Protein AF-A0A6P0XT46-F1 (afdb_monomer_lite)

Sequence (72 aa):
MAKSCDAVLFGAVGDAQYDHLDRHLRPEQAVLGLRKELGLFANLRPAKVFEGMEYLSPLRPEVASKIDMMIV

pLDDT: mean 95.24, std 3.16, range [77.0, 98.44]

Secondary structure (DSSP, 8-state):
-GGGSS---------GGGTTS-GGGSTTHHHHHHHHHTT-----EEEEPPTT-GGGSSS-HHHHTT-EEEE-

Foldseek 3Di:
DCLPDPDDDDDDAFDPVCPPDDPCPGGVVVVVVVCVVNVVPDDKDWDADDPPRLVVDPDDSVVRNPRTDIDD

Structure (mmCIF, N/CA/C/O backbone):
data_AF-A0A6P0XT46-F1
#
_entry.id   AF-A0A6P0XT46-F1
#
loop_
_atom_site.group_PDB
_atom_site.id
_atom_site.type_symbol
_atom_site.label_atom_id
_atom_site.label_alt_id
_atom_site.label_comp_id
_atom_site.label_asym_id
_atom_site.label_entity_id
_atom_site.label_seq_id
_atom_site.pdbx_PDB_ins_code
_atom_site.Cartn_x
_atom_site.Cartn_y
_atom_site.Cartn_z
_atom_site.occupancy
_atom_site.B_iso_or_equiv
_atom_site.auth_seq_id
_atom_site.auth_comp_id
_atom_site.auth_asym_id
_atom_site.auth_atom_id
_atom_site.pdbx_PDB_model_num
ATOM 1 N N . MET A 1 1 ? -20.200 -3.261 11.107 1.00 77.00 1 MET A N 1
ATOM 2 C CA . MET A 1 1 ? -20.046 -4.110 9.908 1.00 77.00 1 MET A CA 1
ATOM 3 C C . MET A 1 1 ? -18.582 -4.454 9.661 1.00 77.00 1 MET A C 1
ATOM 5 O O . MET A 1 1 ? -18.261 -5.616 9.798 1.00 77.00 1 MET A O 1
ATOM 9 N N . ALA A 1 2 ? -17.665 -3.503 9.425 1.00 90.44 2 ALA A N 1
ATOM 10 C CA . ALA A 1 2 ? -16.247 -3.853 9.206 1.00 90.44 2 ALA A CA 1
ATOM 11 C C . ALA A 1 2 ? -15.584 -4.611 10.382 1.00 90.44 2 ALA A C 1
ATOM 13 O O . ALA A 1 2 ? -14.887 -5.589 10.156 1.00 90.44 2 ALA A O 1
ATOM 14 N N . LYS A 1 3 ? -15.858 -4.214 11.637 1.00 92.88 3 LYS A N 1
ATOM 15 C CA . LYS A 1 3 ? -15.309 -4.867 12.849 1.00 92.88 3 LYS A CA 1
ATOM 16 C C . LYS A 1 3 ? -15.714 -6.339 13.034 1.00 92.88 3 LYS A C 1
ATOM 18 O O . LYS A 1 3 ? -15.105 -7.018 13.846 1.00 92.88 3 LYS A O 1
ATOM 23 N N . SER A 1 4 ? -16.760 -6.805 12.353 1.00 96.06 4 SER A N 1
ATOM 24 C CA . SER A 1 4 ? -17.250 -8.186 12.455 1.00 96.06 4 SER A CA 1
ATOM 25 C C . SER A 1 4 ? -16.810 -9.069 11.284 1.00 96.06 4 SER A C 1
ATOM 27 O O . SER A 1 4 ? -17.262 -10.204 11.202 1.00 96.06 4 SER A O 1
ATOM 29 N N . CYS A 1 5 ? -16.000 -8.549 10.358 1.00 96.06 5 CYS A N 1
ATOM 30 C CA . CYS A 1 5 ? -15.486 -9.296 9.213 1.00 96.06 5 CYS A CA 1
ATOM 31 C C . CYS A 1 5 ? -14.052 -9.766 9.477 1.00 96.06 5 CYS A C 1
ATOM 33 O O . CYS A 1 5 ? -13.282 -9.056 10.119 1.00 96.06 5 CYS A O 1
ATOM 35 N N . ASP A 1 6 ? -13.669 -10.900 8.892 1.00 97.12 6 ASP A N 1
ATOM 36 C CA . ASP A 1 6 ? -12.292 -11.408 8.965 1.00 97.12 6 ASP A CA 1
ATOM 37 C C . ASP A 1 6 ? -11.311 -10.592 8.107 1.00 97.12 6 ASP A C 1
ATOM 39 O O . ASP A 1 6 ? -10.128 -10.482 8.422 1.00 97.12 6 ASP A O 1
ATOM 43 N N . ALA A 1 7 ? -11.800 -10.004 7.012 1.00 96.44 7 ALA A N 1
ATOM 44 C CA . ALA A 1 7 ? -11.011 -9.184 6.101 1.00 96.44 7 ALA A CA 1
ATOM 45 C C . ALA A 1 7 ? -11.861 -8.086 5.449 1.00 96.44 7 ALA A C 1
ATOM 47 O O . ALA A 1 7 ? -13.085 -8.195 5.336 1.00 96.44 7 ALA A O 1
ATOM 48 N N . VAL A 1 8 ? -11.191 -7.029 4.984 1.00 94.75 8 VAL A N 1
ATOM 49 C CA . VAL A 1 8 ? -11.807 -5.919 4.250 1.00 94.75 8 VAL A CA 1
ATOM 50 C C . VAL A 1 8 ? -11.072 -5.732 2.927 1.00 94.75 8 VAL A C 1
ATOM 52 O O . VAL A 1 8 ? -9.887 -5.404 2.916 1.00 94.75 8 VAL A O 1
ATOM 55 N N . LEU A 1 9 ? -11.789 -5.892 1.814 1.00 95.94 9 LEU A N 1
ATOM 56 C CA . LEU A 1 9 ? -11.332 -5.447 0.501 1.00 95.94 9 LEU A CA 1
ATOM 57 C C . LEU A 1 9 ? -11.825 -4.016 0.279 1.00 95.94 9 LEU A C 1
ATOM 59 O O . LEU A 1 9 ? -13.029 -3.767 0.233 1.00 95.94 9 LEU A O 1
ATOM 63 N N . PHE A 1 10 ? -10.891 -3.077 0.175 1.00 93.69 10 PHE A N 1
ATOM 64 C CA . PHE A 1 10 ? -11.182 -1.656 0.030 1.00 93.69 10 PHE A CA 1
ATOM 65 C C . PHE A 1 10 ? -10.726 -1.161 -1.346 1.00 93.69 10 PHE A C 1
ATOM 67 O O . PHE A 1 10 ? -9.611 -1.463 -1.762 1.00 93.69 10 PHE A O 1
ATOM 74 N N . GLY A 1 11 ? -11.588 -0.417 -2.043 1.00 94.38 11 GLY A N 1
ATOM 75 C CA . GLY A 1 11 ? -11.285 0.177 -3.347 1.00 94.38 11 GLY A CA 1
ATOM 76 C C . GLY A 1 11 ? -10.543 1.510 -3.218 1.00 94.38 11 GLY A C 1
ATOM 77 O O . GLY A 1 11 ? -9.449 1.582 -2.661 1.00 94.38 11 GLY A O 1
ATOM 78 N N . ALA A 1 12 ? -11.157 2.577 -3.724 1.00 94.19 12 ALA A N 1
ATOM 79 C CA . ALA A 1 12 ? -10.649 3.943 -3.632 1.00 94.19 12 ALA A CA 1
ATOM 80 C C . ALA A 1 12 ? -11.663 4.862 -2.934 1.00 94.19 12 ALA A C 1
ATOM 82 O O . ALA A 1 12 ? -12.853 4.557 -2.866 1.00 94.19 12 ALA A O 1
ATOM 83 N N . VAL A 1 13 ? -11.180 5.991 -2.416 1.00 94.06 13 VAL A N 1
ATOM 84 C CA . VAL A 1 13 ? -12.003 7.070 -1.861 1.00 94.06 13 VAL A CA 1
ATOM 85 C C . VAL A 1 13 ? -11.418 8.418 -2.269 1.00 94.06 13 VAL A C 1
ATOM 87 O O . VAL A 1 13 ? -10.201 8.532 -2.418 1.00 94.06 13 VAL A O 1
ATOM 90 N N . GLY A 1 14 ? -12.289 9.413 -2.400 1.00 92.50 14 GLY A N 1
ATOM 91 C CA . GLY A 1 14 ? -11.956 10.776 -2.802 1.00 92.50 14 GLY A CA 1
ATOM 92 C C . GLY A 1 14 ? -12.650 11.144 -4.108 1.00 92.50 14 GLY A C 1
ATOM 93 O O . GLY A 1 14 ? -12.806 10.302 -4.992 1.00 92.50 14 GLY A O 1
ATOM 94 N N . ASP A 1 15 ? -13.113 12.386 -4.194 1.00 93.31 15 ASP A N 1
ATOM 95 C CA . ASP A 1 15 ? -13.775 12.939 -5.376 1.00 93.31 15 ASP A CA 1
ATOM 96 C C . ASP A 1 15 ? -13.688 14.470 -5.330 1.00 93.31 15 ASP A C 1
ATOM 98 O O . ASP A 1 15 ? -14.021 15.088 -4.314 1.00 93.31 15 ASP A O 1
ATOM 102 N N . ALA A 1 16 ? -13.267 15.070 -6.446 1.00 94.94 16 ALA A N 1
ATOM 103 C CA . ALA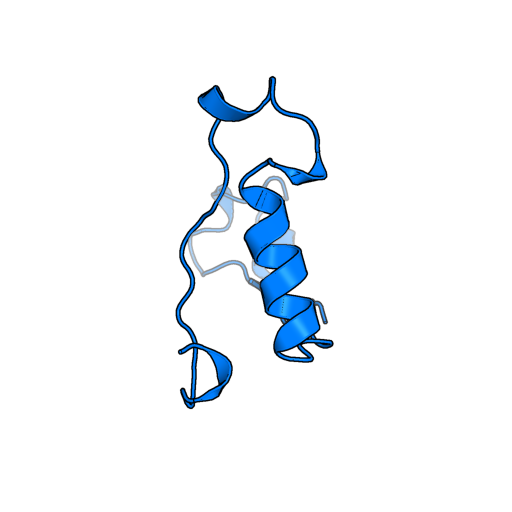 A 1 16 ? -13.070 16.509 -6.585 1.00 94.94 16 ALA A CA 1
ATOM 104 C C . ALA A 1 16 ? -14.336 17.322 -6.267 1.00 94.94 16 ALA A C 1
ATOM 106 O O . ALA A 1 16 ? -14.248 18.466 -5.818 1.00 94.94 16 ALA A O 1
ATOM 107 N N . GLN A 1 17 ? -15.528 16.736 -6.435 1.00 96.31 17 GLN A N 1
ATOM 108 C CA . GLN A 1 17 ? -16.781 17.404 -6.081 1.00 96.31 17 GLN A CA 1
ATOM 109 C C . GLN A 1 17 ? -16.857 17.781 -4.591 1.00 96.31 17 GLN A C 1
ATOM 111 O O . GLN A 1 17 ? -17.577 18.713 -4.245 1.00 96.31 17 GLN A O 1
ATOM 116 N N . TYR A 1 18 ? -16.107 17.110 -3.709 1.00 94.56 18 TYR A N 1
ATOM 117 C CA . TYR A 1 18 ? -16.129 17.325 -2.258 1.00 94.56 18 TYR A CA 1
ATOM 118 C C . TYR A 1 18 ? -14.937 18.135 -1.727 1.00 94.56 18 TYR A C 1
ATOM 120 O O . TYR A 1 18 ? -14.854 18.376 -0.523 1.00 94.56 18 TYR A O 1
ATOM 128 N N . ASP A 1 19 ? -14.041 18.613 -2.594 1.00 94.56 19 ASP A N 1
ATOM 129 C CA . ASP A 1 19 ? -12.840 19.354 -2.177 1.00 94.56 19 ASP A CA 1
ATOM 130 C C . ASP A 1 19 ? -13.153 20.690 -1.490 1.00 94.56 19 ASP A C 1
ATOM 132 O O . ASP A 1 19 ? -12.361 21.187 -0.684 1.00 94.56 19 ASP A O 1
ATOM 136 N N . HIS A 1 20 ? -14.325 21.258 -1.778 1.00 96.06 20 HIS A N 1
ATOM 137 C CA . HIS A 1 20 ? -14.816 22.487 -1.160 1.00 96.06 20 HIS A CA 1
ATOM 138 C C . HIS A 1 20 ? -15.311 22.287 0.281 1.00 96.06 20 HIS A C 1
ATOM 140 O O . HIS A 1 20 ? -15.501 23.270 0.995 1.00 96.06 20 HIS A O 1
ATOM 146 N N . LEU A 1 21 ? -15.528 21.041 0.717 1.00 96.19 21 LEU A N 1
ATOM 147 C CA . LEU A 1 21 ? -15.978 20.748 2.072 1.00 96.19 21 LEU A CA 1
ATOM 148 C C . LEU A 1 21 ? -14.850 20.949 3.087 1.00 96.19 21 LEU A C 1
ATOM 150 O O . LEU A 1 21 ? -13.657 20.752 2.804 1.00 96.19 21 LEU A O 1
ATOM 154 N N . ASP A 1 22 ? -15.251 21.256 4.320 1.00 95.69 22 ASP A N 1
ATOM 155 C CA . ASP A 1 22 ? -14.352 21.223 5.465 1.00 95.69 22 ASP A CA 1
ATOM 156 C C . ASP A 1 22 ? -13.690 19.852 5.589 1.00 95.69 22 ASP A C 1
ATOM 158 O O . ASP A 1 22 ? -14.313 18.812 5.375 1.00 95.69 22 ASP A O 1
ATOM 162 N N . ARG A 1 23 ? -12.418 19.837 6.003 1.00 90.00 23 ARG A N 1
ATOM 163 C CA . ARG A 1 23 ? -11.581 18.627 6.020 1.00 90.00 23 ARG A CA 1
ATOM 164 C C . ARG A 1 23 ? -12.243 17.424 6.697 1.00 90.00 23 ARG A C 1
ATOM 166 O O . ARG A 1 23 ? -12.063 16.312 6.223 1.00 90.00 23 ARG A O 1
ATOM 173 N N . HIS A 1 24 ? -12.979 17.639 7.788 1.00 91.38 24 HIS A N 1
ATOM 174 C CA . HIS A 1 24 ? -13.628 16.575 8.561 1.00 91.38 24 HIS A CA 1
ATOM 175 C C . HIS A 1 24 ? -14.852 15.953 7.862 1.00 91.38 24 HIS A C 1
ATOM 177 O O . HIS A 1 24 ? -15.276 14.866 8.245 1.00 91.38 24 HIS A O 1
ATOM 183 N N . LEU A 1 25 ? -15.391 16.624 6.842 1.00 92.38 25 LEU A N 1
ATOM 184 C CA . LEU A 1 25 ? -16.521 16.171 6.029 1.00 92.38 25 LEU A CA 1
ATOM 185 C C . LEU A 1 25 ? -16.077 15.518 4.716 1.00 92.38 25 LEU A C 1
ATOM 187 O O . LEU A 1 25 ? -16.910 14.968 3.999 1.00 92.38 25 LEU A O 1
ATOM 191 N N . ARG A 1 26 ? -14.782 15.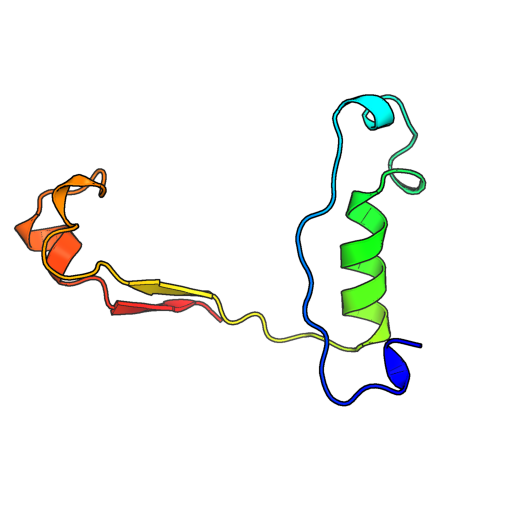579 4.378 1.00 94.69 26 ARG A N 1
ATOM 192 C CA . ARG A 1 26 ? -14.291 15.027 3.114 1.00 94.69 26 ARG A CA 1
ATOM 193 C C . ARG A 1 26 ? -14.228 13.494 3.146 1.00 94.69 26 ARG A C 1
ATOM 195 O O . ARG A 1 26 ? -13.862 12.927 4.185 1.00 94.69 26 ARG A O 1
ATOM 202 N N . PRO A 1 27 ? -14.508 12.807 2.023 1.00 92.88 27 PRO A N 1
ATOM 203 C CA . PRO A 1 27 ? -14.537 11.346 1.969 1.00 92.88 27 PRO A CA 1
ATOM 204 C C . PRO A 1 27 ? -13.243 10.661 2.429 1.00 92.88 27 PRO A C 1
ATOM 206 O O . PRO A 1 27 ? -13.292 9.585 3.021 1.00 92.88 27 PRO A O 1
ATOM 209 N N . GLU A 1 28 ? -12.073 11.268 2.222 1.00 91.62 28 GLU A N 1
ATOM 210 C CA . GLU A 1 28 ? -10.773 10.684 2.576 1.00 91.62 28 GLU A CA 1
ATOM 211 C C . GLU A 1 28 ? -10.617 10.487 4.092 1.00 91.62 28 GLU A C 1
ATOM 213 O O . GLU A 1 28 ? -9.831 9.642 4.534 1.00 91.62 28 GLU A O 1
ATOM 218 N N .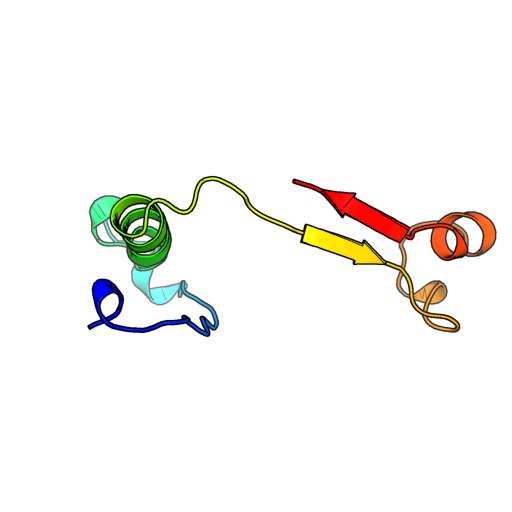 GLN A 1 29 ? -11.402 11.206 4.908 1.00 91.50 29 GLN A N 1
ATOM 219 C CA . GLN A 1 29 ? -11.456 10.971 6.353 1.00 91.50 29 GLN A CA 1
ATOM 220 C C . GLN A 1 29 ? -11.975 9.576 6.698 1.00 91.50 29 GLN A C 1
ATOM 222 O O . GLN A 1 29 ? -11.565 9.016 7.717 1.00 91.50 29 GLN A O 1
ATOM 227 N N . ALA A 1 30 ? -12.807 8.973 5.844 1.00 87.75 30 ALA A N 1
ATOM 228 C CA . ALA A 1 30 ? -13.339 7.636 6.070 1.00 87.75 30 ALA A CA 1
ATOM 229 C C . ALA A 1 30 ? -12.223 6.584 6.166 1.00 87.75 30 ALA A C 1
ATOM 231 O O . ALA A 1 30 ? -12.281 5.715 7.033 1.00 87.75 30 ALA A O 1
ATOM 232 N N . VAL A 1 31 ? -11.165 6.683 5.348 1.00 92.88 31 VAL A N 1
ATOM 233 C CA . VAL A 1 31 ? -10.031 5.739 5.397 1.00 92.88 31 VAL A CA 1
ATOM 234 C C . VAL A 1 31 ? -9.210 5.909 6.669 1.00 92.88 31 VAL A C 1
ATOM 236 O O . VAL A 1 31 ? -8.793 4.915 7.265 1.00 92.88 31 VAL A O 1
ATOM 239 N N . LEU A 1 32 ? -8.989 7.148 7.111 1.00 91.94 32 LEU A N 1
ATOM 240 C CA . LEU A 1 32 ? -8.268 7.414 8.358 1.00 91.94 32 LEU A CA 1
ATOM 241 C C . LEU A 1 32 ? -9.054 6.898 9.569 1.00 91.94 32 LEU A C 1
ATOM 243 O O . LEU A 1 32 ? -8.483 6.227 10.429 1.00 91.94 32 LEU A O 1
ATOM 247 N N . GLY A 1 33 ? -10.366 7.149 9.596 1.00 91.88 33 GLY A N 1
ATOM 248 C CA . GLY A 1 33 ? -11.273 6.621 10.612 1.00 91.88 33 GLY A CA 1
ATOM 249 C C . GLY A 1 33 ? -11.291 5.094 10.625 1.00 91.88 33 GLY A C 1
ATOM 250 O O . GLY A 1 33 ? -11.089 4.492 11.674 1.00 91.88 33 GLY A O 1
ATOM 251 N N . LEU A 1 34 ? -11.432 4.458 9.459 1.00 93.56 34 LEU A N 1
ATOM 252 C CA . LEU A 1 34 ? -11.440 3.001 9.330 1.00 93.56 34 LEU A CA 1
ATOM 253 C C . LEU A 1 34 ? -10.150 2.371 9.868 1.00 93.56 34 LEU A C 1
ATOM 255 O O . LEU A 1 34 ? -10.208 1.434 10.660 1.00 93.56 34 LEU A O 1
ATOM 259 N N . ARG A 1 35 ? -8.985 2.902 9.476 1.00 95.31 35 ARG A N 1
ATOM 260 C CA . ARG A 1 35 ? -7.682 2.406 9.945 1.00 95.31 35 ARG A CA 1
ATOM 261 C C . ARG A 1 35 ? -7.538 2.519 11.457 1.00 95.31 35 ARG A C 1
ATOM 263 O O . ARG A 1 35 ? -7.092 1.565 12.088 1.00 95.31 35 ARG A O 1
ATOM 270 N N . LYS A 1 36 ? -7.942 3.657 12.028 1.00 94.50 36 LYS A N 1
ATOM 271 C CA . LYS A 1 36 ? -7.920 3.886 13.477 1.00 94.50 36 LYS A CA 1
ATOM 272 C C . LYS A 1 36 ? -8.833 2.903 14.209 1.00 94.50 36 LYS A C 1
ATOM 274 O O . LYS A 1 36 ? -8.397 2.263 15.158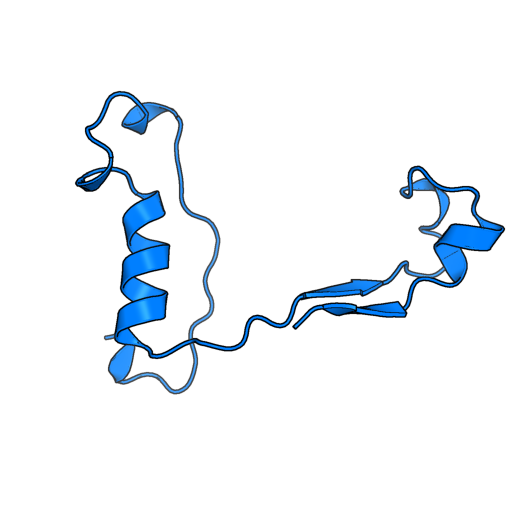 1.00 94.50 36 LYS A O 1
ATOM 279 N N . GLU A 1 37 ? -10.070 2.752 13.749 1.00 94.94 37 GLU A N 1
ATOM 280 C CA . GLU A 1 37 ? -11.079 1.903 14.391 1.00 94.94 37 GLU A CA 1
ATOM 281 C C . GLU A 1 37 ? -10.777 0.403 14.302 1.00 94.94 37 GLU A C 1
ATOM 283 O O . GLU A 1 37 ? -11.246 -0.361 15.145 1.00 94.94 37 GLU A O 1
ATOM 288 N N . LEU A 1 38 ? -10.014 -0.020 13.291 1.00 95.94 38 LEU A N 1
ATOM 289 C CA . LEU A 1 38 ? -9.573 -1.404 13.106 1.00 95.94 38 LEU A CA 1
ATOM 290 C C . LEU A 1 38 ? -8.159 -1.672 13.657 1.00 95.94 38 LEU A C 1
ATOM 292 O O . LEU A 1 38 ? -7.680 -2.797 13.557 1.00 95.94 38 LEU A O 1
ATOM 296 N N . GLY A 1 39 ? -7.477 -0.669 14.225 1.00 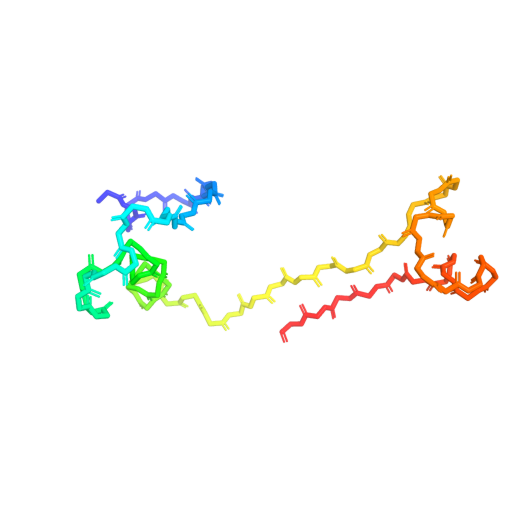95.69 39 GLY A N 1
ATOM 297 C CA . GLY A 1 39 ? -6.129 -0.837 14.782 1.00 95.69 39 GLY A CA 1
ATOM 298 C C . GLY A 1 39 ? -5.058 -1.194 13.742 1.00 95.69 39 GLY A C 1
ATOM 299 O O . GLY A 1 39 ? -4.086 -1.876 14.065 1.00 95.69 39 GLY A O 1
ATOM 300 N N . LEU A 1 40 ? -5.223 -0.756 12.488 1.00 96.00 40 LEU A N 1
ATOM 301 C CA . LEU A 1 40 ? -4.327 -1.098 11.376 1.00 96.00 40 LEU A CA 1
ATOM 302 C C . LEU A 1 40 ? -3.035 -0.270 11.436 1.00 96.00 40 LEU A C 1
ATOM 304 O O . LEU A 1 40 ? -2.936 0.785 10.807 1.00 96.00 40 LEU A O 1
ATOM 308 N N . PHE A 1 41 ? -2.052 -0.735 12.209 1.00 95.94 41 PHE A N 1
ATOM 309 C CA . PHE A 1 41 ? -0.786 -0.020 12.413 1.00 95.94 41 PHE A CA 1
ATOM 310 C C . PHE A 1 41 ? 0.274 -0.310 11.337 1.00 95.94 41 PHE A C 1
ATOM 312 O O . PHE A 1 41 ? 1.060 0.575 11.014 1.00 95.94 41 PHE A O 1
ATOM 319 N N . ALA A 1 42 ? 0.304 -1.528 10.786 1.00 97.56 42 ALA A N 1
ATOM 320 C CA . ALA A 1 42 ? 1.273 -1.934 9.769 1.00 97.56 42 ALA A CA 1
ATOM 321 C C . ALA A 1 42 ? 0.691 -1.743 8.365 1.00 97.56 42 ALA A C 1
ATOM 323 O O . ALA A 1 42 ? -0.410 -2.226 8.078 1.00 97.56 42 ALA A O 1
ATOM 324 N N . ASN A 1 43 ? 1.424 -1.069 7.472 1.00 97.81 43 ASN A N 1
ATOM 325 C CA . ASN A 1 43 ? 0.994 -0.877 6.091 1.00 97.81 43 ASN A CA 1
ATOM 326 C C . ASN A 1 43 ? 2.014 -1.447 5.106 1.00 97.81 43 ASN A C 1
ATOM 328 O O . ASN A 1 43 ? 2.975 -0.794 4.734 1.00 97.81 43 ASN A O 1
ATOM 332 N N . LEU A 1 44 ? 1.737 -2.655 4.625 1.00 98.12 44 LEU A N 1
ATOM 333 C CA . LEU A 1 44 ? 2.600 -3.353 3.679 1.00 98.12 44 LEU A CA 1
ATOM 334 C C . LEU A 1 44 ? 2.382 -2.819 2.255 1.00 98.12 44 LEU A C 1
ATOM 336 O O . LEU A 1 44 ? 1.277 -2.915 1.715 1.00 98.12 44 LEU A O 1
ATOM 340 N N . ARG A 1 45 ? 3.430 -2.254 1.647 1.00 98.44 45 ARG A N 1
ATOM 341 C CA . ARG A 1 45 ? 3.444 -1.743 0.267 1.00 98.44 45 ARG A CA 1
ATOM 342 C C . ARG A 1 45 ? 4.599 -2.372 -0.518 1.00 98.44 45 ARG A C 1
ATOM 344 O O . ARG A 1 45 ? 5.706 -1.827 -0.500 1.00 98.44 45 ARG A O 1
ATOM 351 N N . PRO A 1 46 ? 4.376 -3.509 -1.198 1.00 98.06 46 PRO A N 1
ATOM 352 C CA . PRO A 1 46 ? 5.394 -4.096 -2.056 1.00 98.06 46 PRO A CA 1
ATOM 353 C C . PRO A 1 46 ? 5.637 -3.205 -3.280 1.00 98.06 46 PRO A C 1
ATOM 355 O O . PRO A 1 46 ? 4.695 -2.780 -3.948 1.00 98.06 46 PRO A O 1
ATOM 358 N N . ALA A 1 47 ? 6.906 -2.951 -3.583 1.00 97.31 47 ALA A N 1
ATOM 359 C CA . ALA A 1 47 ? 7.354 -2.336 -4.822 1.00 97.31 47 ALA A CA 1
ATOM 360 C C . ALA A 1 47 ? 8.177 -3.373 -5.590 1.00 97.31 47 ALA A C 1
ATOM 362 O O . ALA A 1 47 ? 9.254 -3.774 -5.145 1.00 97.31 47 ALA A O 1
ATOM 363 N N . LYS A 1 48 ? 7.643 -3.823 -6.728 1.00 97.31 48 LYS A N 1
ATOM 364 C CA . LYS A 1 48 ? 8.264 -4.829 -7.587 1.00 97.31 48 LYS A CA 1
ATOM 365 C C . LYS A 1 48 ? 8.091 -4.449 -9.048 1.00 97.31 48 LYS A C 1
ATOM 367 O O . LYS A 1 48 ? 6.993 -4.074 -9.458 1.00 97.31 48 LYS A O 1
ATOM 372 N N . VAL A 1 49 ? 9.164 -4.563 -9.822 1.00 97.69 49 VAL A N 1
ATOM 373 C CA . VAL A 1 49 ? 9.098 -4.487 -11.285 1.00 97.69 49 VAL A CA 1
ATOM 374 C C . VAL A 1 49 ? 8.950 -5.906 -11.824 1.00 97.69 49 VAL A C 1
ATOM 376 O O . VAL A 1 49 ? 9.686 -6.808 -11.429 1.00 97.69 49 VAL A O 1
ATOM 379 N N . PHE A 1 50 ? 7.959 -6.114 -12.688 1.00 96.31 50 PHE A N 1
ATOM 380 C CA . PHE A 1 50 ? 7.748 -7.395 -13.355 1.00 96.31 50 PHE A CA 1
ATOM 381 C C . PHE A 1 50 ? 8.599 -7.479 -14.620 1.00 96.31 50 PHE A C 1
ATOM 383 O O . PHE A 1 50 ? 8.822 -6.468 -15.286 1.00 96.31 50 PHE A O 1
ATOM 390 N N . GLU A 1 51 ? 9.051 -8.689 -14.943 1.00 95.75 51 GLU A N 1
ATOM 391 C CA . GLU A 1 51 ? 9.843 -8.954 -16.144 1.00 95.75 51 GLU A CA 1
ATOM 392 C C . GLU A 1 51 ? 9.113 -8.454 -17.397 1.00 95.75 51 GLU A C 1
ATOM 394 O O . GLU A 1 51 ? 7.924 -8.720 -17.594 1.00 95.75 51 GLU A O 1
ATOM 399 N N . GLY A 1 52 ? 9.819 -7.686 -18.224 1.00 96.38 52 GLY A N 1
ATOM 400 C CA . GLY A 1 52 ? 9.276 -7.080 -19.436 1.00 96.38 52 GLY A CA 1
ATOM 401 C C . GLY A 1 52 ? 8.502 -5.781 -19.203 1.00 96.38 52 GLY A C 1
ATOM 402 O O . GLY A 1 52 ? 8.040 -5.188 -20.173 1.00 96.38 52 GLY A O 1
ATOM 403 N N . MET A 1 53 ? 8.358 -5.311 -17.958 1.00 97.75 53 MET A N 1
ATOM 404 C CA . MET A 1 53 ? 7.727 -4.028 -17.611 1.00 97.75 53 MET A CA 1
ATOM 405 C C . MET A 1 53 ? 8.732 -2.956 -17.170 1.00 97.75 53 MET A C 1
ATOM 407 O O . MET A 1 53 ? 8.336 -1.889 -16.698 1.00 97.75 53 MET A O 1
ATOM 411 N N . GLU A 1 54 ? 10.034 -3.189 -17.324 1.00 97.62 54 GLU A N 1
ATOM 412 C CA . GLU A 1 54 ? 11.089 -2.277 -16.870 1.00 97.62 54 GLU A CA 1
ATOM 413 C C . GLU A 1 54 ? 10.966 -0.893 -17.517 1.00 97.62 54 GLU A C 1
ATOM 415 O O . GLU A 1 54 ? 11.265 0.114 -16.881 1.00 97.62 54 GLU A O 1
ATOM 420 N N . TYR A 1 55 ? 10.463 -0.839 -18.752 1.00 96.38 55 TYR A N 1
ATOM 421 C CA . TYR A 1 55 ? 10.248 0.393 -19.514 1.00 96.38 55 TYR A CA 1
ATOM 422 C C . TYR A 1 55 ? 9.164 1.317 -18.926 1.00 96.38 55 TYR A C 1
ATOM 424 O O . TYR A 1 55 ? 9.089 2.482 -19.312 1.00 96.38 55 TYR A O 1
ATOM 432 N N . LEU A 1 56 ? 8.321 0.819 -18.012 1.00 97.31 56 LEU A N 1
ATOM 433 C CA . LEU A 1 56 ? 7.350 1.632 -17.268 1.00 97.31 56 LEU A CA 1
ATOM 434 C C . LEU A 1 56 ? 7.994 2.362 -16.081 1.00 97.31 56 LEU A C 1
ATOM 436 O O . LEU A 1 56 ? 7.389 3.266 -15.505 1.00 97.31 56 LEU A O 1
ATOM 440 N N . SER A 1 57 ? 9.209 1.967 -15.694 1.00 97.12 57 SER A N 1
ATOM 441 C CA . SER A 1 57 ? 9.974 2.644 -14.656 1.00 97.12 57 SER A CA 1
ATOM 442 C C . SER A 1 57 ? 10.632 3.910 -15.213 1.00 97.12 57 SER A C 1
ATOM 444 O O . SER A 1 57 ? 11.136 3.898 -16.334 1.00 97.12 57 SER A O 1
ATOM 446 N N . PRO A 1 58 ? 10.732 4.996 -14.426 1.00 97.56 58 PRO A N 1
ATOM 447 C CA . PRO A 1 58 ? 11.557 6.145 -14.799 1.00 97.56 58 PRO A CA 1
ATOM 448 C C . PRO A 1 58 ? 13.070 5.857 -14.714 1.00 97.56 58 PRO A C 1
ATOM 450 O O . PRO A 1 58 ? 13.880 6.716 -15.060 1.00 97.56 58 PRO A O 1
ATOM 453 N N . LEU A 1 59 ? 13.476 4.689 -14.203 1.00 97.88 59 LEU A N 1
ATOM 454 C CA . LEU A 1 59 ? 14.875 4.290 -14.066 1.00 97.88 59 LEU A CA 1
ATOM 455 C C . LEU A 1 59 ? 15.370 3.535 -15.301 1.00 97.88 59 LEU A C 1
ATOM 457 O O . LEU A 1 59 ? 14.592 2.972 -16.067 1.00 97.88 59 LEU A O 1
ATOM 461 N N . ARG A 1 60 ? 16.698 3.460 -15.456 1.00 98.00 60 ARG A N 1
ATOM 462 C CA . ARG A 1 60 ? 17.296 2.590 -16.474 1.00 98.00 60 ARG A CA 1
ATOM 463 C C . ARG A 1 60 ? 16.893 1.120 -16.233 1.00 98.00 60 ARG A C 1
ATOM 465 O O . ARG A 1 60 ? 16.892 0.701 -15.068 1.00 98.00 60 ARG A O 1
ATOM 472 N N . PRO A 1 61 ? 16.587 0.331 -17.281 1.00 97.44 61 PRO A N 1
ATOM 473 C CA . PRO A 1 61 ? 16.073 -1.035 -17.133 1.00 97.44 61 PRO A CA 1
ATOM 474 C C . PRO A 1 61 ? 16.940 -1.957 -16.263 1.00 97.44 61 PRO A C 1
ATOM 476 O O . PRO A 1 61 ? 16.424 -2.721 -15.447 1.00 97.44 61 PRO A O 1
ATOM 479 N N . GLU A 1 62 ? 18.266 -1.844 -16.351 1.00 96.81 62 GLU A N 1
ATOM 480 C CA . GLU A 1 62 ? 19.224 -2.629 -15.561 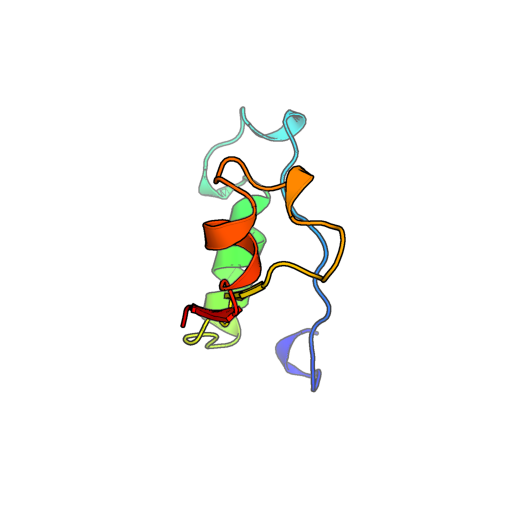1.00 96.81 62 GLU A CA 1
ATOM 481 C C . GLU A 1 62 ? 19.222 -2.297 -14.056 1.00 96.81 62 GLU A C 1
ATOM 483 O O . GLU A 1 62 ? 19.750 -3.059 -13.240 1.00 96.81 62 GLU A O 1
ATOM 488 N N . VAL A 1 63 ? 18.634 -1.158 -13.681 1.00 97.50 63 VAL A N 1
ATOM 489 C CA . VAL A 1 63 ? 18.373 -0.768 -12.290 1.00 97.50 63 VAL A CA 1
ATOM 490 C C . VAL A 1 63 ? 16.959 -1.187 -11.890 1.00 97.50 63 VAL A C 1
ATOM 492 O O . VAL A 1 63 ? 16.784 -1.801 -10.841 1.00 97.50 63 VAL A O 1
ATOM 495 N N . ALA A 1 64 ? 15.962 -0.888 -12.730 1.00 97.56 64 ALA A N 1
ATOM 496 C CA . ALA A 1 64 ? 14.551 -1.169 -12.465 1.00 97.56 64 ALA A CA 1
ATOM 497 C C . ALA A 1 64 ? 14.271 -2.667 -12.258 1.00 97.56 64 ALA A C 1
ATOM 499 O O . ALA A 1 64 ? 13.563 -3.031 -11.324 1.00 97.56 64 ALA A O 1
ATOM 500 N N . SER A 1 65 ? 14.886 -3.532 -13.069 1.00 96.88 65 SER A N 1
ATOM 501 C CA . SER A 1 65 ? 14.754 -5.000 -12.996 1.00 96.88 65 SER A CA 1
ATOM 502 C C . SER A 1 65 ? 15.164 -5.615 -11.653 1.00 96.88 65 SER A C 1
ATOM 504 O O . SER A 1 65 ? 14.800 -6.748 -11.357 1.00 96.88 65 SER A O 1
ATOM 506 N N . LYS A 1 66 ? 15.909 -4.883 -10.816 1.00 97.19 66 LYS A N 1
ATOM 507 C CA . LYS A 1 66 ? 16.358 -5.349 -9.494 1.00 97.19 66 LYS A CA 1
ATOM 508 C C . LYS A 1 66 ? 15.409 -4.959 -8.360 1.00 97.19 66 LYS A C 1
ATOM 510 O O . LYS A 1 66 ? 15.685 -5.280 -7.207 1.00 97.19 66 LYS A O 1
ATOM 515 N N . ILE A 1 67 ? 14.337 -4.224 -8.655 1.00 97.75 67 ILE A N 1
ATOM 516 C CA . ILE A 1 67 ? 13.396 -3.743 -7.644 1.00 97.75 67 ILE A CA 1
ATOM 517 C C . ILE A 1 67 ? 12.482 -4.894 -7.218 1.00 97.75 67 ILE A C 1
ATOM 519 O O . ILE A 1 67 ? 11.569 -5.280 -7.947 1.00 97.75 67 ILE A O 1
ATOM 523 N N . ASP A 1 68 ? 12.720 -5.394 -6.009 1.00 97.62 68 ASP A N 1
ATOM 524 C CA . ASP A 1 68 ? 11.826 -6.275 -5.261 1.00 97.62 68 ASP A CA 1
ATOM 525 C C . ASP A 1 68 ? 11.988 -5.960 -3.769 1.00 97.62 68 ASP A C 1
ATOM 527 O O . ASP A 1 68 ? 12.959 -6.369 -3.127 1.00 97.62 68 ASP A O 1
ATOM 531 N N . MET A 1 69 ? 11.101 -5.122 -3.233 1.00 97.50 69 MET A N 1
ATOM 532 C CA . MET A 1 69 ? 11.198 -4.652 -1.853 1.00 97.50 69 MET A CA 1
ATOM 533 C C . MET A 1 69 ? 9.831 -4.473 -1.194 1.00 97.50 69 MET A C 1
ATOM 535 O O . MET A 1 69 ? 8.846 -4.115 -1.839 1.00 97.50 69 MET A O 1
ATOM 539 N N . MET A 1 70 ? 9.791 -4.674 0.125 1.00 98.19 70 MET A N 1
ATOM 540 C CA . MET A 1 70 ? 8.620 -4.421 0.962 1.00 98.19 70 MET A CA 1
ATOM 541 C C . MET A 1 70 ? 8.843 -3.161 1.798 1.00 98.19 70 MET A C 1
ATOM 543 O O . MET A 1 70 ? 9.779 -3.108 2.595 1.00 98.19 70 MET A O 1
ATOM 547 N N . ILE A 1 71 ? 7.971 -2.167 1.639 1.00 98.31 71 ILE A N 1
ATOM 548 C CA . ILE A 1 71 ? 7.896 -1.009 2.535 1.00 98.31 71 ILE A CA 1
ATOM 549 C C . ILE A 1 71 ? 6.848 -1.334 3.605 1.00 98.31 71 ILE A C 1
ATOM 551 O O . ILE A 1 71 ? 5.749 -1.776 3.260 1.00 98.31 71 ILE A O 1
ATOM 555 N N . VAL A 1 72 ? 7.204 -1.148 4.878 1.00 96.06 72 VAL A N 1
ATOM 556 C CA . VAL A 1 72 ? 6.360 -1.438 6.052 1.00 96.06 72 VAL A CA 1
ATOM 557 C C . VAL A 1 72 ? 6.066 -0.158 6.816 1.00 96.06 72 VAL A C 1
ATOM 559 O O . VAL A 1 72 ? 7.025 0.624 7.004 1.00 96.06 72 VAL A O 1
#

Radius of gyration: 17.67 Å; chains: 1; bounding box: 39×34×34 Å